Protein AF-C6Q2H9-F1 (afdb_monomer)

Mean predicted aligned error: 15.35 Å

InterPro domains:
  IPR001638 Solute-binding protein family 3/N-terminal domain of MltF [PF00497] (48-84)
  IPR018313 Solute-binding protein family 3, conserved site [PS01039] (70-83)

Nearest PDB structures (foldseek):
  5tuj-assembly1_C  TM=9.098E-01  e=2.756E-03  unidentified
  3kbr-assembly1_A  TM=9.231E-01  e=1.567E-02  Pseudomonas aeruginosa
  6wup-assembly1_A  TM=8.893E-01  e=1.680E-02  synthetic construct
  3zsf-assembly7_G  TM=8.744E-01  e=3.367E-02  Neisseria gonorrhoeae
  6hix-assembly1_Bc  TM=3.402E-01  e=8.766E+00  Trypanosoma brucei brucei

Sequence (84 aa):
MKKKSAVLIIIAVLVSLLAGCGSSNGSTKSNDTSKDNSFQKIKDAGTLKVGLDDSYPPMEFRDEKNNLVGFDIDLGNEIGKNLG

Solvent-accessible surface area (backbone atoms only — not comparable to full-atom values): 5462 Å² total; per-residue (Å²): 110,75,71,59,56,55,53,54,53,53,53,53,53,56,56,62,67,61,71,71,82,77,68,94,72,90,72,91,68,82,80,76,77,73,76,86,50,65,68,57,53,38,59,75,62,70,54,87,88,82,89,84,64,63,81,42,77,69,38,29,20,56,49,99,84,68,46,82,40,36,56,56,46,56,51,50,51,51,52,50,66,74,74,103

Secondary structure (DSSP, 8-state):
-HHHHHHHHHHHHHHHHHTTSS---------------HHHHHHHHT-------TEETTTEEE-TT--EESHHHHHHHHHHHHH-

Organism: NCBI:txid536227

Foldseek 3Di:
DVVVVVVVVVVVVVVVVVVPPPDPDDDPDDPPPPPPCVLVVCLVVLDDDDDDDQVDPQQWHADPVRDTHHVVVVVVVVVSVVSD

Radius of gyration: 29.74 Å; Cα contacts (8 Å, |Δi|>4): 42; chains: 1; bounding box: 34×23×94 Å

pLDDT: mean 81.06, std 18.02, range [43.38, 97.81]

Structure (mmCIF, N/CA/C/O backbone):
data_AF-C6Q2H9-F1
#
_entry.id   AF-C6Q2H9-F1
#
loop_
_atom_site.group_PDB
_atom_site.id
_atom_site.type_symbol
_atom_site.label_atom_id
_atom_site.label_alt_id
_atom_site.label_comp_id
_atom_site.label_asym_id
_atom_site.label_entity_id
_atom_site.label_seq_id
_atom_site.pdbx_PDB_ins_code
_atom_site.Cart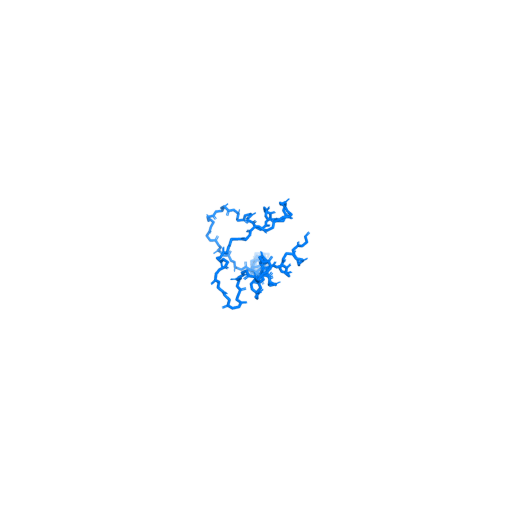n_x
_atom_site.Cartn_y
_atom_site.Cartn_z
_atom_site.occupancy
_atom_site.B_iso_or_equiv
_atom_site.auth_seq_id
_atom_site.auth_comp_id
_atom_site.auth_asym_id
_atom_site.auth_atom_id
_atom_site.pdbx_PDB_model_num
ATOM 1 N N . MET A 1 1 ? -23.037 -5.861 75.744 1.00 50.03 1 MET A N 1
ATOM 2 C CA . MET A 1 1 ? -23.562 -5.354 74.453 1.00 50.03 1 MET A CA 1
ATOM 3 C C . MET A 1 1 ? -22.607 -4.367 73.776 1.00 50.03 1 MET A C 1
ATOM 5 O O . MET A 1 1 ? -22.280 -4.591 72.623 1.00 50.03 1 MET A O 1
ATOM 9 N N . LYS A 1 2 ? -22.031 -3.387 74.494 1.00 50.16 2 LYS A N 1
ATOM 10 C CA . LYS A 1 2 ? -21.060 -2.405 73.949 1.00 50.16 2 LYS A CA 1
ATOM 11 C C . LYS A 1 2 ? -19.807 -3.017 73.283 1.00 50.16 2 LYS A C 1
ATOM 13 O O . LYS A 1 2 ? -19.366 -2.543 72.248 1.00 50.16 2 LYS A O 1
ATOM 18 N N . LYS A 1 3 ? -19.285 -4.127 73.828 1.00 56.12 3 LYS A N 1
ATOM 19 C CA . LYS A 1 3 ? -18.111 -4.843 73.283 1.00 56.12 3 LYS A CA 1
ATOM 20 C C . LYS A 1 3 ? -18.421 -5.658 72.016 1.00 56.12 3 LYS A C 1
ATOM 22 O O . LYS A 1 3 ? -17.549 -5.839 71.184 1.00 56.12 3 LYS A O 1
ATOM 27 N N . LYS A 1 4 ? -19.667 -6.131 71.864 1.00 62.47 4 LYS A N 1
ATOM 28 C CA . LYS A 1 4 ? -20.105 -6.938 70.710 1.00 62.47 4 LYS A CA 1
ATOM 29 C C . LYS A 1 4 ? -20.456 -6.051 69.505 1.00 62.47 4 LYS A C 1
ATOM 31 O O . LYS A 1 4 ? -20.126 -6.418 68.387 1.00 62.47 4 LYS A O 1
ATOM 36 N N . SER A 1 5 ? -21.012 -4.853 69.738 1.00 61.72 5 SER A N 1
ATOM 37 C CA . SER A 1 5 ? -21.182 -3.830 68.688 1.00 61.72 5 SER A CA 1
ATOM 38 C C . SER A 1 5 ? -19.854 -3.303 68.145 1.00 61.72 5 SER A C 1
ATOM 40 O O . SER A 1 5 ? -19.739 -3.108 66.943 1.00 61.72 5 SER A O 1
ATOM 42 N N . ALA A 1 6 ? -18.839 -3.115 68.998 1.00 70.00 6 ALA A N 1
ATOM 43 C CA . ALA A 1 6 ? -17.521 -2.654 68.551 1.00 70.00 6 ALA A CA 1
ATOM 44 C C . ALA A 1 6 ? -16.832 -3.665 67.613 1.00 70.00 6 ALA A C 1
ATOM 46 O O . ALA A 1 6 ? -16.231 -3.276 66.617 1.00 70.00 6 ALA A O 1
ATOM 47 N N . VAL A 1 7 ? -16.982 -4.965 67.885 1.00 74.69 7 VAL A N 1
ATOM 48 C CA . VAL A 1 7 ? -16.432 -6.044 67.044 1.00 74.69 7 VAL A CA 1
ATOM 49 C C . VAL A 1 7 ? -17.143 -6.127 65.686 1.00 74.69 7 VAL A C 1
ATOM 51 O O . VAL A 1 7 ? -16.495 -6.339 64.667 1.00 74.69 7 VAL A O 1
ATOM 54 N N . LEU A 1 8 ? -18.457 -5.889 65.647 1.00 74.06 8 LEU A N 1
ATOM 55 C CA . LEU A 1 8 ? -19.255 -5.923 64.414 1.00 74.06 8 LEU A CA 1
ATOM 56 C C . LEU A 1 8 ? -18.921 -4.765 63.454 1.00 74.06 8 LEU A C 1
ATOM 58 O O . LEU A 1 8 ? -18.900 -4.957 62.242 1.00 74.06 8 LEU A O 1
ATOM 62 N N . ILE A 1 9 ? -18.590 -3.587 63.993 1.00 74.44 9 ILE A N 1
ATOM 63 C CA . ILE A 1 9 ? -18.182 -2.412 63.203 1.00 74.44 9 ILE A CA 1
ATOM 64 C C . ILE A 1 9 ? -16.772 -2.596 62.620 1.00 74.44 9 ILE A C 1
ATOM 66 O O . ILE A 1 9 ? -16.538 -2.260 61.463 1.00 74.44 9 ILE A O 1
ATOM 70 N N . ILE A 1 10 ? -15.847 -3.193 63.377 1.00 76.69 10 ILE A N 1
ATOM 71 C CA . ILE A 1 10 ? -14.481 -3.480 62.903 1.00 76.69 10 ILE A CA 1
ATOM 72 C C . ILE A 1 10 ? -14.495 -4.485 61.742 1.00 76.69 10 ILE A C 1
ATOM 74 O O . ILE A 1 10 ? -13.784 -4.297 60.757 1.00 76.69 10 ILE A O 1
ATOM 78 N N . ILE A 1 11 ? -15.347 -5.512 61.815 1.00 75.81 11 ILE A N 1
ATOM 79 C CA . ILE A 1 11 ? -15.497 -6.504 60.741 1.00 75.81 11 ILE A CA 1
ATOM 80 C C . ILE A 1 11 ? -16.100 -5.867 59.478 1.00 75.81 11 ILE A C 1
ATOM 82 O O . ILE A 1 11 ? -15.637 -6.151 58.376 1.00 75.81 11 ILE A O 1
ATOM 86 N N . ALA A 1 12 ? -17.070 -4.958 59.615 1.00 72.56 12 ALA A N 1
ATOM 87 C CA . ALA A 1 12 ? -17.663 -4.256 58.474 1.00 72.56 12 ALA A CA 1
ATOM 88 C C . ALA A 1 12 ? -16.659 -3.334 57.750 1.00 72.56 12 ALA A C 1
ATOM 90 O O . ALA A 1 12 ? -16.632 -3.294 56.520 1.00 72.56 12 ALA A O 1
ATOM 91 N N . VAL A 1 13 ? -15.785 -2.651 58.499 1.00 72.94 13 VAL A N 1
ATOM 92 C CA . VAL A 1 13 ? -14.713 -1.814 57.930 1.00 72.94 13 VAL A CA 1
ATOM 93 C C . VAL A 1 13 ? -13.661 -2.670 57.216 1.00 72.94 13 VAL A C 1
ATOM 95 O O . VAL A 1 13 ? -13.232 -2.324 56.116 1.00 72.94 13 VAL A O 1
ATOM 98 N N . LEU A 1 14 ? -13.306 -3.833 57.769 1.00 70.25 14 LEU A N 1
ATOM 99 C CA . LEU A 1 14 ? -12.380 -4.777 57.132 1.00 70.25 14 LEU A CA 1
ATOM 100 C C . LEU A 1 14 ? -12.914 -5.338 55.806 1.00 70.25 14 LEU A C 1
ATOM 102 O O . LEU A 1 14 ? -12.155 -5.424 54.846 1.00 70.25 14 LEU A O 1
ATOM 106 N N . VAL A 1 15 ? -14.211 -5.645 55.700 1.00 67.44 15 VAL A N 1
ATOM 107 C CA . VAL A 1 15 ? -14.811 -6.127 54.438 1.00 67.44 15 VAL A CA 1
ATOM 108 C C . VAL A 1 15 ? -14.840 -5.029 53.364 1.00 67.44 15 VAL A C 1
ATOM 110 O O . VAL A 1 15 ? -14.620 -5.318 52.188 1.00 67.44 15 VAL A O 1
ATOM 113 N N . SER A 1 16 ? -15.023 -3.761 53.749 1.00 64.62 16 SER A N 1
ATOM 114 C CA . SER A 1 16 ? -15.008 -2.631 52.802 1.00 64.62 16 SER A CA 1
ATOM 115 C C . SER A 1 16 ? -13.624 -2.326 52.209 1.00 64.62 16 SER A C 1
ATOM 117 O O . SER A 1 16 ? -13.535 -1.800 51.103 1.00 64.62 16 SER A O 1
ATOM 119 N N . LEU A 1 17 ? -12.545 -2.724 52.893 1.00 64.19 17 LEU A N 1
ATOM 120 C CA . LEU A 1 17 ? -11.166 -2.565 52.415 1.00 64.19 17 LEU A CA 1
ATOM 121 C C . LEU A 1 17 ? -10.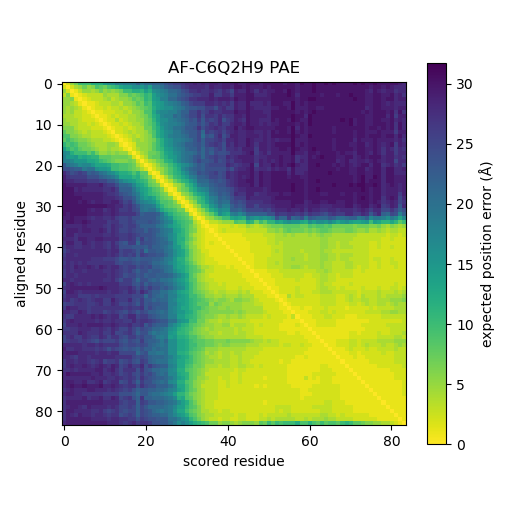772 -3.625 51.367 1.00 64.19 17 LEU A C 1
ATOM 123 O O . LEU A 1 17 ? -9.822 -3.411 50.618 1.00 64.19 17 LEU A O 1
ATOM 127 N N . LEU A 1 18 ? -11.505 -4.743 51.268 1.00 61.34 18 LEU A N 1
ATOM 128 C CA . LEU A 1 18 ? -11.230 -5.811 50.294 1.00 61.34 18 LEU A CA 1
ATOM 129 C C . LEU A 1 18 ?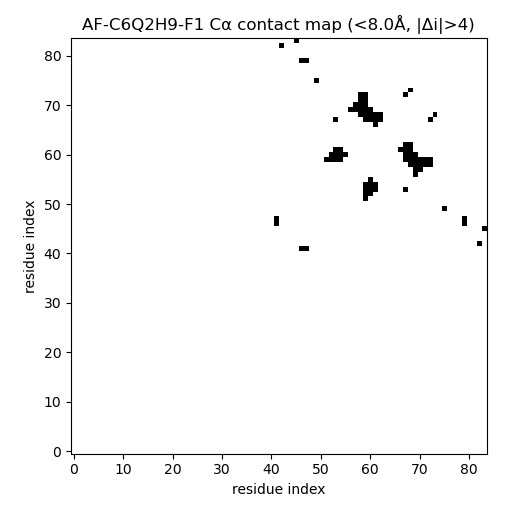 -11.982 -5.642 48.961 1.00 61.34 18 LEU A C 1
ATOM 131 O O . LEU A 1 18 ? -11.604 -6.265 47.972 1.00 61.34 18 LEU A O 1
ATOM 135 N N . ALA A 1 19 ? -12.986 -4.762 48.886 1.00 62.97 19 ALA A N 1
ATOM 136 C CA . ALA A 1 19 ? -13.712 -4.469 47.642 1.00 62.97 19 ALA A CA 1
ATOM 137 C C . ALA A 1 19 ? -12.915 -3.594 46.643 1.00 62.97 19 ALA A C 1
ATOM 139 O O . ALA A 1 19 ? -13.370 -3.362 45.526 1.00 62.97 19 ALA A O 1
ATOM 140 N N . GLY A 1 20 ? -11.722 -3.118 47.024 1.00 57.72 20 GLY A N 1
ATOM 141 C CA . GLY A 1 20 ? -10.868 -2.258 46.195 1.00 57.72 20 GLY A CA 1
ATOM 142 C C . GLY A 1 20 ? -9.851 -2.982 45.302 1.00 57.72 20 GLY A C 1
ATOM 143 O O . GLY A 1 20 ? -9.281 -2.348 44.421 1.00 57.72 20 GLY A O 1
ATOM 144 N N . CYS A 1 21 ? -9.621 -4.290 45.478 1.00 64.50 21 CYS A N 1
ATOM 145 C CA . CYS A 1 21 ? -8.619 -5.046 44.701 1.00 64.50 21 CYS A CA 1
ATOM 146 C C . CYS A 1 21 ? -9.246 -5.940 43.608 1.00 64.50 21 CYS A C 1
ATOM 148 O O . CYS A 1 21 ? -8.712 -6.986 43.253 1.00 64.50 21 CYS A O 1
ATOM 150 N N . GLY A 1 22 ? -10.409 -5.532 43.089 1.00 56.47 22 GLY A N 1
ATOM 151 C CA . GLY A 1 22 ? -11.133 -6.209 42.005 1.00 56.47 22 GLY A CA 1
ATOM 152 C C . GLY A 1 22 ? -11.253 -5.389 40.718 1.00 56.47 22 GLY A C 1
ATOM 153 O O . GLY A 1 22 ? -12.101 -5.702 39.890 1.00 56.47 22 GLY A O 1
ATOM 154 N N . SER A 1 23 ? -10.449 -4.334 40.545 1.00 51.16 23 SER A N 1
ATOM 155 C CA . SER A 1 23 ? -10.410 -3.542 39.309 1.00 51.16 23 SER A CA 1
ATOM 156 C C . SER A 1 23 ? -8.984 -3.446 38.780 1.00 51.16 23 SER A C 1
ATOM 158 O O . SER A 1 23 ? -8.269 -2.459 38.952 1.00 51.16 23 SER A O 1
ATOM 160 N N . SER A 1 24 ? -8.554 -4.518 38.126 1.00 54.72 24 SER A N 1
ATOM 161 C CA . SER A 1 24 ? -7.449 -4.479 37.179 1.00 54.72 24 SER A CA 1
ATOM 162 C C . SER A 1 24 ? -7.913 -3.766 35.905 1.00 54.72 24 SER A C 1
ATOM 164 O O . SER A 1 24 ? -8.340 -4.421 34.960 1.00 54.72 24 SER A O 1
ATOM 166 N N . ASN A 1 25 ? -7.872 -2.432 35.895 1.00 45.62 25 ASN A N 1
ATOM 167 C CA . ASN A 1 25 ? -7.267 -1.680 34.791 1.00 45.62 25 ASN A CA 1
ATOM 168 C C . ASN A 1 25 ? -7.153 -0.196 35.158 1.00 45.62 25 ASN A C 1
ATOM 170 O O . ASN A 1 25 ? -8.008 0.635 34.848 1.00 45.62 25 ASN A O 1
ATOM 174 N N . GLY A 1 26 ? -6.048 0.135 35.820 1.00 51.88 26 GLY A N 1
ATOM 175 C CA . GLY A 1 26 ? -5.548 1.495 35.835 1.00 51.88 26 GLY A CA 1
ATOM 176 C C . GLY A 1 26 ? -5.136 1.895 34.422 1.00 51.88 26 GLY A C 1
ATOM 177 O O . GLY A 1 26 ? -4.151 1.402 33.885 1.00 51.88 26 GLY A O 1
ATOM 178 N N . SER A 1 27 ? -5.870 2.832 33.841 1.00 43.38 27 SER A N 1
ATOM 179 C CA . SER A 1 27 ? -5.335 3.720 32.819 1.00 43.38 27 SER A CA 1
ATOM 180 C C . SER A 1 27 ? -5.973 5.085 33.014 1.00 43.38 27 SER A C 1
ATOM 182 O O . SER A 1 27 ? -6.987 5.414 32.399 1.00 43.38 27 SER A O 1
ATOM 184 N N . THR A 1 28 ? -5.370 5.870 33.906 1.00 48.28 28 THR A N 1
ATOM 185 C CA . THR A 1 28 ? -5.502 7.326 33.940 1.00 48.28 28 THR A CA 1
ATOM 186 C C . THR A 1 28 ? -4.985 7.860 32.604 1.00 48.28 28 THR A C 1
ATOM 188 O O . THR A 1 28 ? -3.808 8.178 32.461 1.00 48.28 28 THR A O 1
ATOM 191 N N . LYS A 1 29 ? -5.849 7.881 31.585 1.00 49.22 29 LYS A N 1
ATOM 192 C CA . LYS A 1 29 ? -5.614 8.630 30.353 1.00 49.22 29 LYS A CA 1
ATOM 193 C C . LYS A 1 29 ? -6.111 10.048 30.582 1.00 49.22 29 LYS A C 1
ATOM 195 O O . LYS A 1 29 ? -7.297 10.262 30.820 1.00 49.22 29 LYS A O 1
ATOM 200 N N . SER A 1 30 ? -5.183 10.995 30.524 1.00 45.81 30 SER A N 1
ATOM 201 C CA . SER A 1 30 ? -5.464 12.417 30.379 1.00 45.81 30 SER A CA 1
ATOM 202 C C . SER A 1 30 ? -6.484 12.616 29.257 1.00 45.81 30 SER A C 1
ATOM 204 O O . SER A 1 30 ? -6.232 12.279 28.103 1.00 45.81 30 SER A O 1
ATOM 206 N N . ASN A 1 31 ? -7.663 13.095 29.639 1.00 51.38 31 ASN A N 1
ATOM 207 C CA . ASN A 1 31 ? -8.790 13.380 28.764 1.00 51.38 31 ASN A CA 1
ATOM 208 C C . ASN A 1 31 ? -8.518 14.669 27.974 1.00 51.38 31 ASN A C 1
ATOM 210 O O . ASN A 1 31 ? -9.012 15.735 28.330 1.00 51.38 31 ASN A O 1
ATOM 214 N N . ASP A 1 32 ? -7.761 14.563 26.883 1.00 55.34 32 ASP A N 1
ATOM 215 C CA . ASP A 1 32 ? -8.035 15.376 25.698 1.00 55.34 32 ASP A CA 1
ATOM 216 C C . ASP A 1 32 ? -8.980 14.548 24.815 1.00 55.34 32 ASP A C 1
ATOM 218 O O . ASP A 1 32 ? -8.581 13.646 24.080 1.00 55.34 32 ASP A O 1
ATOM 222 N N . THR A 1 33 ? -10.282 14.712 25.058 1.00 58.44 33 THR A N 1
ATOM 223 C CA . THR A 1 33 ? -11.315 13.719 24.706 1.00 58.44 33 THR A CA 1
ATOM 224 C C . THR A 1 33 ? -11.941 13.992 23.342 1.00 58.44 33 THR A C 1
ATOM 226 O O . THR A 1 33 ? -13.152 13.843 23.168 1.00 58.44 33 THR A O 1
ATOM 229 N N . SER A 1 34 ? -11.147 14.370 22.342 1.00 70.12 34 SER A N 1
ATOM 230 C CA . SER A 1 34 ? -11.580 14.136 20.966 1.00 70.12 34 SER A CA 1
ATOM 231 C C . SER A 1 34 ? -11.357 12.657 20.680 1.00 70.12 34 SER A C 1
ATOM 233 O O . SER A 1 34 ? -10.234 12.225 20.435 1.00 70.12 34 SER A O 1
ATOM 235 N N . LYS A 1 35 ? -12.419 11.849 20.774 1.00 83.31 35 LYS A N 1
ATOM 236 C CA . LYS A 1 35 ? -12.364 10.445 20.349 1.00 83.31 35 LYS A CA 1
ATOM 237 C C . LYS A 1 35 ? -11.865 10.412 18.903 1.00 83.31 35 LYS A C 1
ATOM 239 O O . LYS A 1 35 ? -12.561 10.903 18.016 1.00 83.31 35 LYS A O 1
ATOM 244 N N . ASP A 1 36 ? -10.682 9.846 18.674 1.00 89.12 36 ASP A N 1
ATOM 245 C CA . ASP A 1 36 ? -10.202 9.611 17.317 1.00 89.12 36 ASP A CA 1
ATOM 246 C C . ASP A 1 36 ? -11.148 8.624 16.627 1.00 89.12 36 ASP A C 1
ATOM 248 O O . ASP A 1 36 ? -11.285 7.464 17.020 1.00 89.12 36 ASP A O 1
ATOM 252 N N . ASN A 1 37 ? -11.853 9.129 15.623 1.00 93.25 37 ASN A N 1
ATOM 253 C CA . ASN A 1 37 ? -12.819 8.393 14.827 1.00 93.25 37 ASN A CA 1
ATOM 254 C C . ASN A 1 37 ? -12.324 8.156 13.395 1.00 93.25 37 ASN A C 1
ATOM 256 O O . ASN A 1 37 ? -13.126 7.804 12.532 1.00 93.25 37 ASN A O 1
ATOM 260 N N . SER A 1 38 ? -11.027 8.331 13.125 1.00 92.75 38 SER A N 1
ATOM 261 C CA . SER A 1 38 ? -10.440 8.187 11.786 1.00 92.75 38 SER A CA 1
ATOM 262 C C . SER A 1 38 ? -10.650 6.786 11.212 1.00 92.75 38 SER A C 1
ATOM 264 O O . SER A 1 38 ? -11.058 6.648 10.063 1.00 92.75 38 SER A O 1
ATOM 266 N N . PHE A 1 39 ? -10.478 5.741 12.024 1.00 91.75 39 PHE A N 1
ATOM 267 C CA . PHE A 1 39 ? -10.720 4.364 11.585 1.00 91.75 39 PHE A CA 1
ATOM 268 C C . PHE A 1 39 ? -12.190 4.097 11.245 1.00 91.75 39 PHE A C 1
ATOM 270 O O . PHE A 1 39 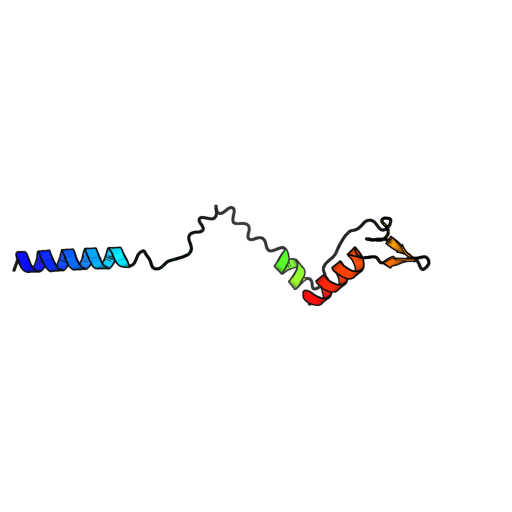? -12.486 3.491 10.219 1.00 91.75 39 PHE A O 1
ATOM 277 N N . GLN A 1 40 ? -13.116 4.588 12.077 1.00 93.81 40 GLN A N 1
ATOM 278 C CA . GLN A 1 40 ? -14.547 4.443 11.810 1.00 93.81 40 GLN A CA 1
ATOM 279 C C . GLN A 1 40 ? -14.943 5.202 10.540 1.00 93.81 40 GLN A C 1
ATOM 281 O O . GLN A 1 40 ? -15.647 4.650 9.711 1.00 93.81 40 GLN A O 1
ATOM 286 N N . LYS A 1 41 ? -14.404 6.410 10.327 1.00 93.88 41 LYS A N 1
ATOM 287 C CA . LYS A 1 41 ? -14.606 7.178 9.089 1.00 93.88 41 LYS A CA 1
ATOM 288 C C . LYS A 1 41 ? -14.136 6.420 7.846 1.00 93.88 41 LYS A C 1
ATOM 290 O O . LYS A 1 41 ? -14.820 6.462 6.831 1.00 93.88 41 LYS A O 1
ATOM 295 N N . ILE A 1 42 ? -12.991 5.736 7.914 1.00 93.81 42 ILE A N 1
ATOM 296 C CA . ILE A 1 42 ? -12.479 4.918 6.800 1.00 93.81 42 ILE A CA 1
ATOM 297 C C . ILE A 1 42 ? -13.410 3.730 6.537 1.00 93.81 42 ILE A C 1
ATOM 299 O O . ILE A 1 42 ? -13.759 3.482 5.385 1.00 93.81 42 ILE A O 1
ATOM 303 N N . LYS A 1 43 ? -13.854 3.038 7.596 1.00 92.56 43 LYS A N 1
ATOM 304 C CA . LYS A 1 43 ? -14.819 1.935 7.480 1.00 92.56 43 LYS A CA 1
ATOM 305 C C . LYS A 1 43 ? -16.146 2.384 6.880 1.00 92.56 43 LYS A C 1
ATOM 307 O O . LYS A 1 43 ? -16.631 1.752 5.953 1.00 92.56 43 LYS A O 1
ATOM 312 N N . ASP A 1 44 ? -16.700 3.487 7.375 1.00 94.56 44 ASP A N 1
ATOM 313 C CA . ASP A 1 44 ? -17.974 4.036 6.903 1.00 94.56 44 ASP A CA 1
ATOM 314 C C . ASP A 1 44 ? -17.880 4.508 5.443 1.00 94.56 44 ASP A C 1
ATOM 316 O O . ASP A 1 44 ? -18.851 4.411 4.697 1.00 94.56 44 ASP A O 1
ATOM 320 N N . ALA A 1 45 ? -16.713 5.005 5.019 1.00 94.56 45 ALA A N 1
ATOM 321 C CA . ALA A 1 45 ? -16.468 5.398 3.635 1.00 94.56 45 ALA A CA 1
ATOM 322 C C . ALA A 1 45 ? -16.343 4.202 2.676 1.00 94.56 45 ALA A C 1
ATOM 324 O O . ALA A 1 45 ? -16.497 4.390 1.470 1.00 94.56 45 ALA A O 1
ATOM 325 N N . GLY A 1 46 ? -16.015 3.004 3.179 1.00 94.19 46 GLY A N 1
ATOM 326 C CA . GLY A 1 46 ? -15.784 1.805 2.364 1.00 94.19 46 GLY A CA 1
ATOM 327 C C . GLY A 1 46 ? -14.636 1.952 1.359 1.00 94.19 46 GLY A C 1
ATOM 328 O O . GLY A 1 46 ? -14.588 1.260 0.348 1.00 94.19 46 GLY A O 1
ATOM 329 N N . THR A 1 47 ? -13.742 2.926 1.551 1.00 93.06 47 THR A N 1
ATOM 330 C CA . THR A 1 47 ? -12.621 3.191 0.643 1.00 93.06 47 THR A CA 1
ATOM 331 C C . THR A 1 47 ? -11.458 3.807 1.408 1.00 93.06 47 THR A C 1
ATOM 333 O O . THR A 1 47 ? -11.580 4.888 1.988 1.00 93.06 47 THR A O 1
ATOM 336 N N . LEU A 1 48 ? -10.298 3.154 1.345 1.00 94.06 48 LEU A N 1
ATOM 337 C CA . LEU A 1 48 ? -9.030 3.687 1.832 1.00 94.06 48 LEU A CA 1
ATOM 338 C C . LEU A 1 48 ? -8.287 4.371 0.676 1.00 94.06 48 LEU A C 1
ATOM 340 O O . LEU A 1 48 ? -7.861 3.716 -0.270 1.00 94.06 48 LEU A O 1
ATOM 344 N N . LYS A 1 49 ? -8.133 5.697 0.744 1.00 94.00 49 LYS A N 1
ATOM 345 C CA . LYS A 1 49 ? -7.346 6.466 -0.233 1.00 94.00 49 LYS A CA 1
ATOM 346 C C . LYS A 1 49 ? -5.909 6.597 0.256 1.00 94.00 49 LYS A C 1
ATOM 348 O O . LYS A 1 49 ? -5.685 7.144 1.333 1.00 94.00 49 LYS A O 1
ATOM 353 N N . VAL A 1 50 ? -4.959 6.140 -0.553 1.00 94.38 50 VAL A N 1
ATOM 354 C CA . VAL A 1 50 ? -3.524 6.164 -0.245 1.00 94.38 50 VAL A CA 1
ATOM 355 C C . VAL A 1 50 ? -2.812 7.022 -1.289 1.00 94.38 50 VAL A C 1
ATOM 357 O O . VAL A 1 50 ? -3.061 6.869 -2.483 1.00 94.38 50 VAL A O 1
ATOM 360 N N . GLY A 1 51 ? -1.977 7.957 -0.833 1.00 95.19 51 GLY A N 1
ATOM 361 C CA . GLY A 1 51 ? -1.087 8.741 -1.691 1.00 95.19 51 GLY A CA 1
ATOM 362 C C . GLY A 1 51 ? 0.311 8.131 -1.699 1.00 95.19 51 GLY A C 1
ATOM 363 O O . GLY A 1 51 ? 0.761 7.652 -0.661 1.00 95.19 51 GLY A O 1
ATOM 364 N N . LEU A 1 52 ? 0.968 8.150 -2.855 1.00 95.25 52 LEU A N 1
ATOM 365 C CA . LEU A 1 52 ? 2.293 7.573 -3.085 1.00 95.25 52 LEU A CA 1
ATOM 366 C C . LEU A 1 52 ? 3.000 8.295 -4.241 1.00 95.25 52 LEU A C 1
ATOM 368 O O . LEU A 1 52 ? 2.350 9.043 -4.979 1.00 95.25 52 LEU A O 1
ATOM 372 N N . ASP A 1 53 ? 4.305 8.072 -4.385 1.00 94.69 53 ASP A N 1
ATOM 373 C CA . ASP A 1 53 ? 5.146 8.580 -5.476 1.00 94.69 53 ASP A CA 1
ATOM 374 C C . ASP A 1 53 ? 5.431 7.448 -6.470 1.00 94.69 53 ASP A C 1
ATOM 376 O O . ASP A 1 53 ? 6.105 6.495 -6.127 1.00 94.69 53 ASP A O 1
ATOM 380 N N . ASP A 1 54 ? 4.953 7.522 -7.712 1.00 94.88 54 ASP A N 1
ATOM 381 C CA . ASP A 1 54 ? 5.025 6.408 -8.670 1.00 94.88 54 ASP A CA 1
ATOM 382 C C . ASP A 1 54 ? 6.381 6.246 -9.392 1.00 94.88 54 ASP A C 1
ATOM 384 O O . ASP A 1 54 ? 6.450 5.671 -10.487 1.00 94.88 54 ASP A O 1
ATOM 388 N N . SER A 1 55 ? 7.463 6.718 -8.769 1.00 95.00 55 SER A N 1
ATOM 389 C CA . SER A 1 55 ? 8.820 6.735 -9.323 1.00 95.00 55 SER A CA 1
ATOM 390 C C . SER A 1 55 ? 9.851 5.909 -8.537 1.00 95.00 55 SER A C 1
ATOM 392 O O . SER A 1 55 ? 11.054 6.044 -8.779 1.00 95.00 55 SER A O 1
ATOM 394 N N . TYR A 1 56 ? 9.413 5.014 -7.644 1.00 96.56 56 TYR A N 1
ATOM 395 C CA . TYR A 1 56 ? 10.287 4.315 -6.697 1.00 96.56 56 TYR A CA 1
ATOM 396 C C . TYR A 1 56 ? 10.281 2.776 -6.833 1.00 96.56 56 TYR A C 1
ATOM 398 O O . TYR A 1 56 ? 9.801 2.045 -5.961 1.00 96.56 56 TYR A O 1
ATOM 406 N N . PRO A 1 57 ? 10.854 2.216 -7.917 1.00 94.31 57 PRO A N 1
ATOM 407 C CA . PRO A 1 57 ? 10.964 0.769 -8.069 1.00 94.31 57 PRO A CA 1
ATOM 408 C C . PRO A 1 57 ? 11.919 0.144 -7.030 1.00 94.31 57 PRO A C 1
ATOM 410 O O . PRO A 1 57 ? 12.988 0.705 -6.773 1.00 94.31 57 PRO A O 1
ATOM 413 N N . PRO A 1 58 ? 11.608 -1.050 -6.477 1.00 95.06 58 PRO A N 1
ATOM 414 C CA . PRO A 1 58 ? 10.461 -1.923 -6.771 1.00 95.06 58 PRO A CA 1
ATOM 415 C C . PRO A 1 58 ? 9.252 -1.736 -5.822 1.00 95.06 58 PRO A C 1
ATOM 417 O O . PRO A 1 58 ? 8.392 -2.617 -5.755 1.00 95.06 58 PRO A O 1
ATOM 420 N N . MET A 1 59 ? 9.209 -0.649 -5.047 1.00 97.75 59 MET A N 1
ATOM 421 C CA . MET A 1 59 ? 8.230 -0.435 -3.975 1.00 97.75 59 MET A CA 1
ATOM 422 C C . MET A 1 59 ? 6.896 0.077 -4.526 1.00 97.75 59 MET A C 1
ATOM 424 O O . MET A 1 59 ? 5.884 -0.615 -4.420 1.00 97.75 59 MET A O 1
ATOM 428 N N . GLU A 1 60 ? 6.911 1.212 -5.215 1.00 97.56 60 GLU A N 1
ATOM 429 C CA . GLU A 1 60 ? 5.766 1.779 -5.910 1.00 97.56 60 GLU A CA 1
ATOM 430 C C . GLU A 1 60 ? 6.242 2.446 -7.210 1.00 97.56 60 GLU A C 1
ATOM 432 O O . GLU A 1 60 ? 7.080 3.345 -7.230 1.00 97.56 60 GLU A O 1
ATOM 437 N N . PHE A 1 61 ? 5.785 1.948 -8.355 1.00 97.69 61 PHE A N 1
ATOM 438 C CA . PHE A 1 61 ? 6.217 2.482 -9.645 1.00 97.69 61 PHE A CA 1
ATOM 439 C C . PHE A 1 61 ? 5.251 2.123 -10.766 1.00 97.69 61 PHE A C 1
ATOM 441 O O . PHE A 1 61 ? 4.369 1.277 -10.600 1.00 97.69 61 PHE A O 1
ATOM 448 N N . ARG A 1 62 ? 5.419 2.755 -11.930 1.00 97.56 62 ARG A N 1
ATOM 449 C CA . ARG A 1 62 ? 4.703 2.362 -13.149 1.00 97.56 62 ARG A CA 1
ATOM 450 C C . ARG A 1 62 ? 5.508 1.400 -14.010 1.00 97.56 62 ARG A C 1
ATOM 452 O O . ARG A 1 62 ? 6.672 1.659 -14.307 1.00 97.56 62 ARG A O 1
ATOM 459 N N . ASP A 1 63 ? 4.873 0.313 -14.440 1.00 96.00 63 A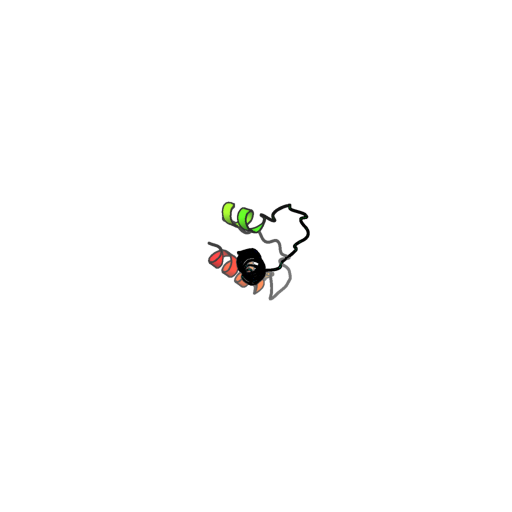SP A N 1
ATOM 460 C CA . ASP A 1 63 ? 5.440 -0.595 -15.440 1.00 96.00 63 ASP A CA 1
ATOM 461 C C . ASP A 1 63 ? 5.400 0.007 -16.863 1.00 96.00 63 ASP A C 1
ATOM 463 O O . ASP A 1 63 ? 4.854 1.085 -17.102 1.00 96.00 63 ASP A O 1
ATOM 467 N N . GLU A 1 64 ? 5.944 -0.715 -17.848 1.00 96.75 64 GLU A N 1
ATOM 468 C CA . GLU A 1 64 ? 5.940 -0.301 -19.265 1.00 96.75 64 GLU A CA 1
ATOM 469 C C . GLU A 1 64 ? 4.530 -0.121 -19.855 1.00 96.75 64 GLU A C 1
ATOM 471 O O . GLU A 1 64 ? 4.350 0.541 -20.878 1.00 96.75 64 GLU A O 1
ATOM 476 N N . LYS A 1 65 ? 3.516 -0.717 -19.222 1.00 97.56 65 LYS A N 1
ATOM 477 C CA . LYS A 1 65 ? 2.104 -0.616 -19.604 1.00 97.56 65 LYS A CA 1
ATOM 478 C C . LYS A 1 65 ? 1.376 0.472 -18.811 1.00 97.56 65 LYS A C 1
ATOM 480 O O . LYS A 1 65 ? 0.158 0.590 -18.936 1.00 97.56 65 LYS A O 1
ATOM 485 N N . ASN A 1 66 ? 2.109 1.283 -18.046 1.00 95.88 66 ASN A N 1
ATOM 486 C CA . ASN A 1 66 ? 1.609 2.372 -17.214 1.00 95.88 66 ASN A CA 1
ATOM 487 C C . ASN A 1 66 ? 0.739 1.916 -16.019 1.00 95.88 66 ASN A C 1
ATOM 489 O O . ASN A 1 66 ? 0.004 2.729 -15.442 1.00 95.88 66 ASN A O 1
ATOM 493 N N . ASN A 1 67 ? 0.819 0.638 -15.628 1.00 97.00 67 ASN A N 1
ATOM 494 C CA . ASN A 1 67 ? 0.149 0.108 -14.441 1.00 97.00 67 ASN A CA 1
AT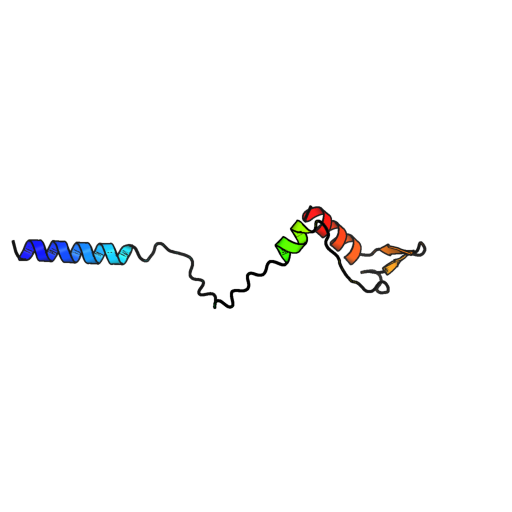OM 495 C C . ASN A 1 67 ? 0.951 0.448 -13.193 1.00 97.00 67 ASN A C 1
ATOM 497 O O . ASN A 1 67 ? 2.169 0.293 -13.180 1.00 97.00 67 ASN A O 1
ATOM 501 N N . LEU A 1 68 ? 0.256 0.848 -12.132 1.00 96.88 68 LEU A N 1
ATOM 502 C CA . LEU A 1 68 ? 0.869 1.051 -10.830 1.00 96.88 68 LEU A CA 1
ATOM 503 C C . LEU A 1 68 ? 1.110 -0.313 -10.165 1.00 96.88 68 LEU A C 1
ATOM 505 O O . LEU A 1 68 ? 0.158 -1.058 -9.931 1.00 96.88 68 LEU A O 1
ATOM 509 N N . VAL A 1 69 ? 2.374 -0.641 -9.907 1.00 97.62 69 VAL A N 1
ATOM 510 C CA . VAL A 1 69 ? 2.841 -1.940 -9.401 1.00 97.62 69 VAL A CA 1
ATOM 511 C C . VAL A 1 69 ? 3.930 -1.753 -8.342 1.00 97.62 69 VAL A C 1
ATOM 513 O O . VAL A 1 69 ? 4.475 -0.662 -8.180 1.00 97.62 69 VAL A O 1
ATOM 516 N N . GLY A 1 70 ? 4.258 -2.832 -7.634 1.00 97.31 70 GLY A N 1
ATOM 517 C CA . GLY A 1 70 ? 5.325 -2.867 -6.637 1.00 97.31 70 GLY A CA 1
ATOM 518 C C . GLY A 1 70 ? 4.847 -3.385 -5.284 1.00 97.31 70 GLY A C 1
ATOM 519 O O . GLY A 1 70 ? 3.659 -3.645 -5.083 1.00 97.31 70 GLY A O 1
ATOM 520 N N . PHE A 1 71 ? 5.789 -3.556 -4.360 1.00 97.81 71 PHE A N 1
ATOM 521 C CA . PHE A 1 71 ? 5.507 -4.110 -3.036 1.00 97.81 71 PHE A CA 1
ATOM 522 C C . PHE A 1 71 ? 4.454 -3.307 -2.254 1.00 97.81 71 PHE A C 1
ATOM 524 O O . PHE A 1 71 ? 3.543 -3.901 -1.676 1.00 97.81 71 PHE A O 1
ATOM 531 N N . ASP A 1 72 ? 4.532 -1.974 -2.261 1.00 97.62 72 ASP A N 1
ATOM 532 C CA . ASP A 1 72 ? 3.606 -1.119 -1.508 1.00 97.62 72 ASP A CA 1
ATOM 533 C C . ASP A 1 72 ? 2.192 -1.155 -2.101 1.00 97.62 72 ASP A C 1
ATOM 535 O O . ASP A 1 72 ? 1.200 -1.054 -1.374 1.00 97.62 72 ASP A O 1
ATOM 539 N N . ILE A 1 73 ? 2.087 -1.390 -3.411 1.00 97.56 73 ILE A N 1
ATOM 540 C CA . ILE A 1 73 ? 0.809 -1.580 -4.103 1.00 97.56 73 ILE A CA 1
ATOM 541 C C . ILE A 1 73 ? 0.165 -2.898 -3.683 1.00 97.56 73 ILE A C 1
ATOM 543 O O . ILE A 1 73 ? -1.016 -2.925 -3.329 1.00 97.56 73 ILE A O 1
ATOM 547 N N . ASP A 1 74 ? 0.937 -3.984 -3.670 1.00 97.69 74 ASP A N 1
ATOM 548 C CA . ASP A 1 74 ? 0.453 -5.299 -3.245 1.00 97.69 74 ASP A CA 1
ATOM 549 C C . ASP A 1 74 ? 0.034 -5.289 -1.770 1.00 97.69 74 ASP A C 1
ATOM 551 O O . ASP A 1 74 ? -1.052 -5.767 -1.423 1.00 97.69 74 ASP A O 1
ATOM 555 N N . LEU A 1 75 ? 0.847 -4.676 -0.907 1.00 97.31 75 LEU A N 1
ATOM 556 C CA . LEU A 1 75 ? 0.549 -4.517 0.512 1.00 97.31 75 LEU A CA 1
ATOM 557 C C . LEU A 1 75 ? -0.713 -3.675 0.737 1.00 97.31 75 LEU A C 1
ATOM 559 O O . LEU A 1 75 ? -1.595 -4.078 1.498 1.00 97.31 75 LEU A O 1
ATOM 563 N N . GLY A 1 76 ? -0.830 -2.526 0.068 1.00 96.50 76 GLY A N 1
ATOM 564 C CA . GLY A 1 76 ? -1.998 -1.652 0.171 1.00 96.50 76 GLY A CA 1
ATOM 565 C C . GLY A 1 76 ? -3.287 -2.344 -0.274 1.00 96.50 76 GLY A C 1
ATOM 566 O O . GLY A 1 76 ? -4.310 -2.252 0.410 1.00 96.50 76 GLY A O 1
ATOM 567 N N . ASN A 1 77 ? -3.224 -3.105 -1.370 1.00 96.12 77 ASN A N 1
ATOM 568 C CA . ASN A 1 77 ? -4.345 -3.908 -1.852 1.00 96.12 77 ASN A CA 1
ATOM 569 C C . ASN A 1 77 ? -4.759 -4.978 -0.834 1.00 96.12 77 ASN A C 1
ATOM 571 O O . ASN A 1 77 ? -5.952 -5.165 -0.591 1.00 96.12 77 ASN A O 1
ATOM 575 N N . GLU A 1 78 ? -3.802 -5.671 -0.216 1.00 97.56 78 GLU A N 1
ATOM 576 C CA . GLU A 1 78 ? -4.095 -6.700 0.785 1.00 97.56 78 GLU A CA 1
ATOM 577 C C . GLU A 1 78 ? -4.668 -6.109 2.081 1.00 97.56 78 GLU A C 1
ATOM 579 O O . GLU A 1 78 ? -5.601 -6.665 2.663 1.00 97.56 78 GLU A O 1
ATOM 584 N N . ILE A 1 79 ? -4.185 -4.939 2.508 1.00 95.81 79 ILE A N 1
ATOM 585 C CA . ILE A 1 79 ? -4.789 -4.181 3.613 1.00 95.81 79 ILE A CA 1
ATOM 586 C C . ILE A 1 79 ? -6.244 -3.841 3.280 1.00 95.81 79 ILE A C 1
ATOM 588 O O . ILE A 1 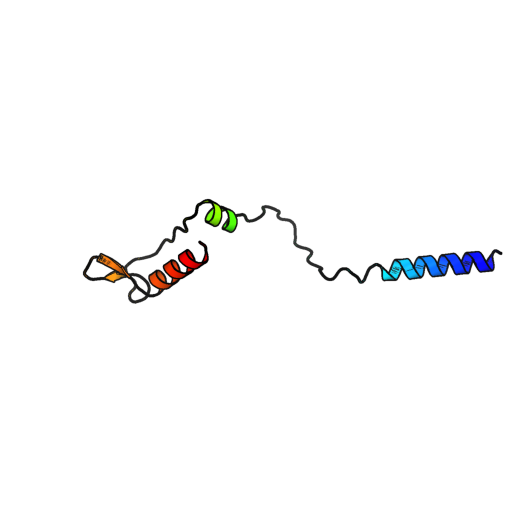79 ? -7.123 -4.083 4.105 1.00 95.81 79 ILE A O 1
ATOM 592 N N . GLY A 1 80 ? -6.511 -3.332 2.074 1.00 94.69 80 GLY A N 1
ATOM 593 C CA . GLY A 1 80 ? -7.866 -3.030 1.611 1.00 94.69 80 GLY A CA 1
ATOM 594 C C . GLY A 1 80 ? -8.792 -4.246 1.682 1.00 94.69 80 GLY A C 1
ATOM 595 O O . GLY A 1 80 ? -9.854 -4.164 2.290 1.00 94.69 80 GLY A O 1
ATOM 596 N N . LYS A 1 81 ? -8.359 -5.404 1.165 1.00 94.81 81 LYS A N 1
ATOM 597 C CA . LYS A 1 81 ? -9.138 -6.656 1.247 1.00 94.81 81 LYS A CA 1
ATOM 598 C C . LYS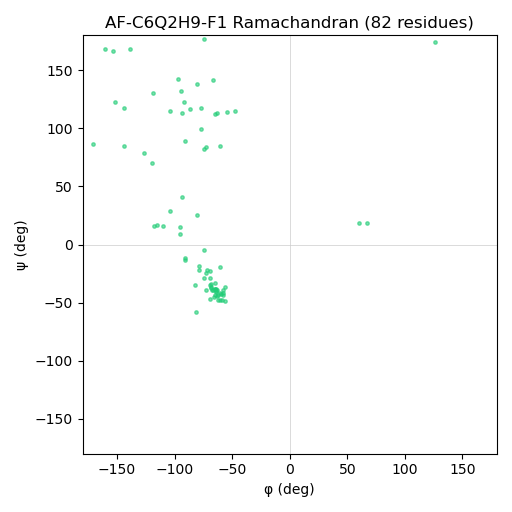 A 1 81 ? -9.452 -7.068 2.686 1.00 94.81 81 LYS A C 1
ATOM 600 O O . LYS A 1 81 ? -10.550 -7.544 2.954 1.00 94.81 81 LYS A O 1
ATOM 605 N N . ASN A 1 82 ? -8.501 -6.893 3.603 1.00 93.88 82 ASN A N 1
ATOM 606 C CA . ASN A 1 82 ? -8.682 -7.234 5.016 1.00 93.88 8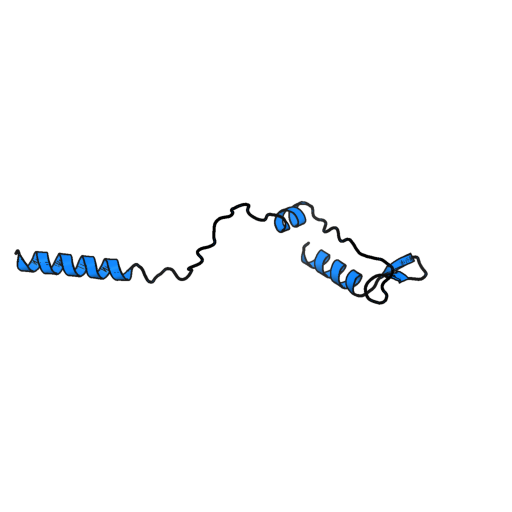2 ASN A CA 1
ATOM 607 C C . ASN A 1 82 ? -9.616 -6.266 5.758 1.00 93.88 82 ASN A C 1
ATOM 609 O O . ASN A 1 82 ? -10.195 -6.639 6.779 1.00 93.88 82 ASN A O 1
ATOM 613 N N . LEU A 1 83 ? -9.751 -5.027 5.280 1.00 91.19 83 LEU A N 1
ATOM 614 C CA . LEU A 1 83 ? -10.651 -4.034 5.867 1.00 91.19 83 LEU A CA 1
ATOM 615 C C . LEU A 1 83 ? -12.120 -4.233 5.459 1.00 91.19 83 LEU A C 1
ATOM 617 O O . LEU A 1 83 ? -12.994 -3.819 6.229 1.00 91.19 83 LEU A O 1
ATOM 621 N N . GLY A 1 84 ? -12.370 -4.923 4.341 1.00 84.50 84 GLY A N 1
ATOM 622 C CA . GLY A 1 84 ? -13.702 -5.142 3.761 1.00 84.50 84 GLY A CA 1
ATOM 623 C C . GLY A 1 84 ? -14.194 -3.967 2.929 1.00 84.50 84 GLY A C 1
ATOM 624 O O . GLY A 1 84 ? -15.404 -3.985 2.618 1.00 84.50 84 GLY A O 1
#